Protein AF-A0AA51HI70-F1 (afdb_monomer)

Solvent-accessible surface area (backbone atoms only — not comparable to full-atom values): 6832 Å² total; per-residue (Å²): 72,28,24,61,35,78,44,77,53,100,87,50,75,41,47,55,74,33,71,62,68,91,83,59,51,72,68,54,49,51,52,32,46,75,66,62,31,42,47,61,71,81,83,72,75,81,78,63,79,75,84,75,76,76,101,61,78,82,76,66,76,48,72,72,54,45,69,72,46,51,50,65,55,48,30,52,50,26,39,74,76,71,40,68,86,56,55,66,87,55,54,61,66,58,56,44,50,55,45,44,52,52,48,53,51,54,57,59,71,74,109

Foldseek 3Di:
DFFQDFDDDPVDTHHGRGDDDPSDDPVNVVVCVVVVGDDDPPDPDPVPPVPDDDDDDPDQDALVRLVVDQLVVLCVSCVVLPNVVRDSPDDSVVSSVVSVVVVVVVVVVVD

Mean predicted aligned error: 16.88 Å

Sequence (111 aa):
MIALVIITSQVKTYKPGEKLGSEFNEEDIKRLKRLKAIEGAEDFDDSEDTFFGDGEPAEFLTEKELNKLNKAKIVEYAGSIGLDELKAEMSKEELVDAVLNYTEEMENAAE

pLDDT: mean 71.55, std 14.39, range [36.88, 88.0]

Secondary structure (DSSP, 8-state):
-EESS-EE-SS-EEPTTPBPPTTS-HHHHHHHHHTT-EE-S---------S--SSS---PPPHHHHHHS-HHHHHHHHHHTT-TT--TTS-HHHHHHHHHHHHHHHHHHT-

Radius of gyration: 22.57 Å; Cα contacts (8 Å, |Δi|>4): 96; chains: 1; bounding box: 34×21×60 Å

Structure (mmCIF, N/CA/C/O backbone):
data_AF-A0AA51HI70-F1
#
_entry.id   AF-A0AA51HI70-F1
#
loop_
_atom_site.group_PDB
_atom_site.id
_atom_site.type_symbol
_atom_site.label_atom_id
_atom_site.label_alt_id
_atom_site.label_comp_id
_atom_site.label_asym_id
_atom_site.label_entity_id
_atom_site.label_seq_id
_atom_site.pdbx_PDB_ins_code
_atom_site.Cartn_x
_atom_site.Cartn_y
_atom_site.Cartn_z
_atom_site.occupancy
_atom_site.B_iso_or_equiv
_atom_site.auth_seq_id
_atom_site.auth_comp_id
_atom_site.auth_asym_id
_atom_site.auth_atom_id
_atom_site.pdbx_PDB_model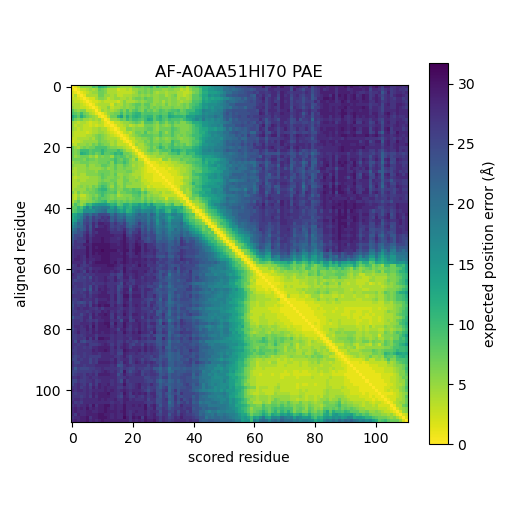_num
ATOM 1 N N . MET A 1 1 ? 6.621 -6.105 -29.165 1.00 72.25 1 MET A N 1
ATOM 2 C CA . MET A 1 1 ? 6.319 -4.679 -28.950 1.00 72.25 1 MET A CA 1
ATOM 3 C C . MET A 1 1 ? 5.569 -4.109 -30.142 1.00 72.25 1 MET A C 1
ATOM 5 O O . MET A 1 1 ? 6.085 -4.101 -31.256 1.00 72.25 1 MET A O 1
ATOM 9 N N . ILE A 1 2 ? 4.340 -3.670 -29.918 1.00 76.06 2 ILE A N 1
ATOM 10 C CA . ILE A 1 2 ? 3.471 -2.997 -30.883 1.00 76.06 2 ILE A CA 1
ATOM 11 C C . ILE A 1 2 ? 3.126 -1.603 -30.360 1.00 76.06 2 ILE A C 1
ATOM 13 O O . ILE A 1 2 ? 3.073 -1.391 -29.153 1.00 76.06 2 ILE A O 1
ATOM 17 N N . ALA A 1 3 ? 2.921 -0.642 -31.252 1.00 78.81 3 ALA A N 1
ATOM 18 C CA . ALA A 1 3 ? 2.487 0.698 -30.885 1.00 78.81 3 ALA A CA 1
ATOM 19 C C . ALA A 1 3 ? 0.995 0.658 -30.552 1.00 78.81 3 ALA A C 1
ATOM 21 O O . ALA A 1 3 ? 0.232 0.036 -31.275 1.00 78.81 3 ALA A O 1
ATOM 22 N N . LEU A 1 4 ? 0.548 1.345 -29.510 1.00 74.50 4 LEU A N 1
ATOM 23 C CA . LEU A 1 4 ? -0.875 1.576 -29.224 1.00 74.50 4 LEU A CA 1
ATOM 24 C C . LEU A 1 4 ? -1.324 2.985 -29.612 1.00 74.50 4 LEU A C 1
ATOM 26 O O . LEU A 1 4 ? -2.515 3.252 -29.750 1.00 74.50 4 LEU A O 1
ATOM 30 N N . VAL A 1 5 ? -0.368 3.886 -29.819 1.00 79.31 5 VAL A N 1
ATOM 31 C CA . VAL A 1 5 ? -0.588 5.266 -30.257 1.00 79.31 5 VAL A CA 1
ATOM 32 C C . VAL A 1 5 ? 0.347 5.594 -31.416 1.00 79.31 5 VAL A C 1
ATOM 34 O O . VAL A 1 5 ? 1.189 4.786 -31.801 1.00 79.31 5 VAL A O 1
ATOM 37 N N . ILE A 1 6 ? 0.200 6.778 -32.006 1.00 80.38 6 ILE A N 1
ATOM 38 C CA . ILE A 1 6 ? 1.137 7.240 -33.032 1.00 80.38 6 ILE A CA 1
ATOM 39 C C . ILE A 1 6 ? 2.462 7.576 -32.345 1.00 80.38 6 ILE A C 1
ATOM 41 O O . ILE A 1 6 ? 2.516 8.488 -31.521 1.00 80.38 6 ILE A O 1
ATOM 45 N N . ILE A 1 7 ? 3.521 6.847 -32.688 1.00 76.25 7 ILE A N 1
ATOM 46 C CA . ILE A 1 7 ? 4.859 7.043 -32.127 1.00 76.25 7 ILE A CA 1
ATOM 47 C C . ILE A 1 7 ? 5.771 7.533 -33.236 1.00 76.25 7 ILE A C 1
ATOM 49 O O . ILE A 1 7 ? 6.010 6.841 -34.224 1.00 76.25 7 ILE A O 1
ATOM 53 N N . THR A 1 8 ? 6.301 8.735 -33.069 1.00 73.50 8 THR A N 1
ATOM 54 C CA . THR A 1 8 ? 7.277 9.297 -33.999 1.00 73.50 8 THR A CA 1
ATOM 55 C C . THR A 1 8 ? 8.669 8.978 -33.479 1.00 73.50 8 THR A C 1
ATOM 57 O O . THR A 1 8 ? 9.088 9.535 -32.469 1.00 73.50 8 THR A O 1
ATOM 60 N N . SER A 1 9 ? 9.369 8.068 -34.154 1.00 69.12 9 SER A N 1
ATOM 61 C CA . SER A 1 9 ? 10.797 7.846 -33.927 1.00 69.12 9 SER A CA 1
ATOM 62 C C . SER A 1 9 ? 11.626 8.781 -34.812 1.00 69.12 9 SER A C 1
ATOM 64 O O . SER A 1 9 ? 11.098 9.441 -35.708 1.00 69.12 9 SER A O 1
ATOM 66 N N . GLN A 1 10 ? 12.940 8.804 -34.594 1.00 68.44 10 GLN A N 1
ATOM 67 C CA . GLN A 1 10 ? 13.889 9.566 -35.413 1.00 68.44 10 GLN A CA 1
ATOM 68 C C . GLN A 1 10 ? 13.923 9.091 -36.877 1.00 68.44 10 GLN A C 1
ATOM 70 O O . GLN A 1 10 ? 14.333 9.843 -37.757 1.00 68.44 10 GLN A O 1
ATOM 75 N N . VAL A 1 11 ? 13.479 7.857 -37.139 1.00 65.50 11 VAL A N 1
ATOM 76 C CA . VAL A 1 11 ? 13.624 7.194 -38.445 1.00 65.50 11 VAL A CA 1
ATOM 77 C C . VAL A 1 11 ? 12.281 6.973 -39.143 1.00 65.50 11 VAL A C 1
ATOM 79 O O . VAL A 1 11 ? 12.199 7.009 -40.371 1.00 65.50 11 VAL A O 1
ATOM 82 N N . LYS A 1 12 ? 11.197 6.783 -38.382 1.00 73.44 12 LYS A N 1
ATOM 83 C CA . LYS A 1 12 ? 9.863 6.536 -38.937 1.00 73.44 12 LYS A CA 1
ATOM 84 C C . LYS A 1 12 ? 8.757 6.846 -37.928 1.00 73.44 12 LYS A C 1
ATOM 86 O O . LYS A 1 12 ? 8.941 6.732 -36.717 1.00 73.44 12 LYS A O 1
ATOM 91 N N . THR A 1 13 ? 7.580 7.191 -38.443 1.00 79.50 13 THR A N 1
ATOM 92 C CA . THR A 1 13 ? 6.337 7.246 -37.668 1.00 79.50 13 THR A CA 1
ATOM 93 C C . THR A 1 13 ? 5.648 5.883 -37.673 1.00 79.50 13 THR A C 1
ATOM 95 O O . THR A 1 13 ? 5.279 5.374 -38.732 1.00 79.50 13 THR A O 1
ATOM 98 N N . TYR A 1 14 ? 5.449 5.323 -36.485 1.00 79.75 14 TYR A N 1
ATOM 99 C CA . TYR A 1 14 ? 4.729 4.082 -36.229 1.00 79.75 14 TYR A CA 1
ATOM 100 C C . TYR A 1 14 ? 3.268 4.402 -35.898 1.00 79.75 14 TYR A C 1
ATOM 102 O O . TYR A 1 14 ? 2.983 5.270 -35.070 1.00 79.75 14 TYR A O 1
ATOM 110 N N . LYS A 1 15 ? 2.331 3.722 -36.562 1.00 79.62 15 LYS A N 1
ATOM 111 C CA . LYS A 1 15 ? 0.892 3.834 -36.281 1.00 79.62 15 LYS A CA 1
ATOM 112 C C . LYS A 1 15 ? 0.475 2.878 -35.160 1.00 79.62 15 LYS A C 1
ATOM 114 O O . LYS A 1 15 ? 1.136 1.858 -34.984 1.00 79.62 15 LYS A O 1
ATOM 119 N N . PRO A 1 16 ? -0.641 3.144 -34.457 1.00 78.25 16 PRO A N 1
ATOM 120 C CA . PRO A 1 16 ? -1.212 2.172 -33.529 1.00 78.25 16 PRO A CA 1
ATOM 121 C C . PRO A 1 16 ? -1.466 0.827 -34.238 1.00 78.25 16 PRO A C 1
ATOM 123 O O . PRO A 1 16 ? -2.012 0.793 -35.339 1.00 78.25 16 PRO A O 1
ATOM 126 N N . GLY A 1 17 ? -1.032 -0.267 -33.620 1.00 73.56 17 GLY A N 1
ATOM 127 C CA . GLY A 1 17 ? -0.993 -1.631 -34.143 1.00 73.56 17 GLY A CA 1
ATOM 128 C C . GLY A 1 17 ? 0.287 -2.002 -34.905 1.00 73.56 17 GLY A C 1
ATOM 129 O O . GLY A 1 17 ? 0.471 -3.172 -35.238 1.00 73.56 17 GLY A O 1
ATOM 130 N N . GLU A 1 18 ? 1.184 -1.054 -35.196 1.00 75.19 18 GLU A N 1
ATOM 131 C CA . GLU A 1 18 ? 2.425 -1.324 -35.933 1.00 75.19 18 GLU A CA 1
ATOM 132 C C . GLU A 1 18 ? 3.516 -1.857 -34.989 1.00 75.19 18 GLU A C 1
ATOM 134 O O . GLU A 1 18 ? 3.661 -1.393 -33.859 1.00 75.19 18 GLU A O 1
ATOM 139 N N . LYS A 1 19 ? 4.290 -2.855 -35.432 1.00 77.88 19 LYS A N 1
ATOM 140 C CA . LYS A 1 19 ? 5.398 -3.409 -34.636 1.00 77.88 19 LYS A CA 1
ATOM 141 C C . LYS A 1 19 ? 6.525 -2.380 -34.547 1.00 77.88 19 LYS A C 1
ATOM 143 O O . LYS A 1 19 ? 7.026 -1.950 -35.586 1.00 77.88 19 LYS A O 1
ATOM 148 N N . LEU A 1 20 ? 6.926 -2.008 -33.329 1.00 73.31 20 LEU A N 1
ATOM 149 C CA . LEU A 1 20 ? 8.104 -1.160 -33.131 1.00 73.31 20 LEU A CA 1
ATOM 150 C C . LEU A 1 20 ? 9.361 -1.984 -33.404 1.00 73.31 20 LEU A C 1
ATOM 152 O O . LEU A 1 20 ? 9.471 -3.125 -32.949 1.00 73.31 20 LEU A O 1
ATOM 156 N N . GLY A 1 21 ? 10.302 -1.397 -34.144 1.00 67.44 21 GLY A N 1
ATOM 157 C CA . GLY A 1 21 ? 11.646 -1.947 -34.303 1.00 67.44 21 GLY A CA 1
ATOM 158 C C . GLY A 1 21 ? 12.525 -1.692 -33.074 1.00 67.44 21 GLY A C 1
ATOM 159 O O . GLY A 1 21 ? 12.181 -0.892 -32.207 1.00 67.44 21 GLY A O 1
ATOM 160 N N . SER A 1 22 ? 13.701 -2.321 -33.028 1.00 65.25 22 SER A N 1
ATOM 161 C CA . SER A 1 22 ? 14.722 -2.158 -31.971 1.00 65.25 22 SER A CA 1
ATOM 162 C C . SER A 1 22 ? 15.428 -0.790 -31.971 1.00 65.25 22 SER A C 1
ATOM 164 O O . SER A 1 22 ? 16.533 -0.661 -31.459 1.00 65.25 22 SER A O 1
ATOM 166 N N . GLU A 1 23 ? 14.823 0.229 -32.579 1.00 69.06 23 GLU A N 1
ATOM 167 C CA . GLU A 1 23 ? 15.352 1.598 -32.639 1.00 69.06 23 GLU A CA 1
ATOM 168 C C . GLU A 1 23 ? 15.051 2.403 -31.368 1.00 69.06 23 GLU A C 1
ATOM 170 O O . GLU A 1 23 ? 15.587 3.493 -31.186 1.00 69.06 23 GLU A O 1
ATOM 175 N N . PHE A 1 24 ? 14.175 1.887 -30.505 1.00 72.62 24 PHE A N 1
ATOM 176 C CA . PHE A 1 24 ? 13.842 2.502 -29.228 1.00 72.62 24 PHE A CA 1
ATOM 177 C C . PHE A 1 24 ? 14.787 1.981 -28.154 1.00 72.62 24 PHE A C 1
ATOM 179 O O . PHE A 1 24 ? 14.930 0.770 -27.985 1.00 72.62 24 PHE A O 1
ATOM 186 N N . ASN A 1 25 ? 15.417 2.902 -27.428 1.00 73.31 25 ASN A N 1
ATOM 187 C CA . ASN A 1 25 ? 16.248 2.544 -26.292 1.00 73.31 25 ASN A CA 1
ATOM 188 C C . ASN A 1 25 ? 15.367 2.147 -25.094 1.00 73.31 25 ASN A C 1
ATOM 190 O O . ASN A 1 25 ? 14.187 2.499 -25.044 1.00 73.31 25 ASN A O 1
ATOM 194 N N . GLU A 1 26 ? 15.922 1.450 -24.103 1.00 72.81 26 GLU A N 1
ATOM 195 C CA . GLU A 1 26 ? 15.159 0.988 -22.928 1.00 72.81 26 GLU A CA 1
ATOM 196 C C . GLU A 1 26 ? 14.447 2.130 -22.186 1.00 72.81 26 GLU A C 1
ATOM 198 O O . GLU A 1 26 ? 13.334 1.958 -21.692 1.00 72.81 26 GLU A O 1
ATOM 203 N N . GLU A 1 27 ? 15.039 3.325 -22.164 1.00 76.00 27 GLU A N 1
ATOM 204 C CA . GLU A 1 27 ? 14.436 4.509 -21.547 1.00 76.00 27 GLU A CA 1
ATOM 205 C C . GLU A 1 27 ? 13.196 5.001 -22.315 1.00 76.00 27 GLU A C 1
ATOM 207 O O . GLU A 1 27 ? 12.162 5.302 -21.709 1.00 76.00 27 GLU A O 1
ATOM 212 N N . ASP A 1 28 ? 13.254 5.001 -23.651 1.00 74.00 28 ASP A N 1
ATOM 213 C CA . ASP A 1 28 ? 12.109 5.310 -24.507 1.00 74.00 28 ASP A CA 1
ATOM 214 C C . ASP A 1 28 ? 11.017 4.254 -24.348 1.00 74.00 28 ASP A C 1
ATOM 216 O O . ASP A 1 28 ? 9.847 4.594 -24.180 1.00 74.00 28 ASP A O 1
ATOM 220 N N . ILE A 1 29 ? 11.393 2.973 -24.317 1.00 75.19 29 ILE A N 1
ATOM 221 C CA . ILE A 1 29 ? 10.474 1.852 -24.092 1.00 75.19 29 ILE A CA 1
ATOM 222 C C . ILE A 1 29 ? 9.783 2.002 -22.733 1.00 75.19 29 ILE A C 1
ATOM 224 O O . ILE A 1 29 ? 8.563 1.880 -22.649 1.00 75.19 29 ILE A O 1
ATOM 228 N N . LYS A 1 30 ? 10.525 2.340 -21.674 1.00 75.94 30 LYS A N 1
ATOM 229 C CA . LYS A 1 30 ? 9.988 2.539 -20.321 1.00 75.94 30 LYS A CA 1
ATOM 230 C C . LYS A 1 30 ? 9.048 3.740 -20.254 1.00 75.94 30 LYS A C 1
ATOM 232 O O . LYS A 1 30 ? 7.973 3.656 -19.657 1.00 75.94 30 LYS A O 1
ATOM 237 N N . ARG A 1 31 ? 9.401 4.849 -20.911 1.00 76.62 31 ARG A N 1
ATOM 238 C CA . ARG A 1 31 ? 8.546 6.041 -21.007 1.00 76.62 31 ARG A CA 1
ATOM 239 C C . ARG A 1 31 ? 7.268 5.756 -21.796 1.00 76.62 31 ARG A C 1
ATOM 241 O O . ARG A 1 31 ? 6.191 6.175 -21.375 1.00 76.62 31 ARG A O 1
ATOM 248 N N . LEU A 1 32 ? 7.372 5.025 -22.903 1.00 77.56 32 LEU A N 1
ATOM 249 C CA . LEU A 1 32 ? 6.239 4.610 -23.725 1.00 77.56 32 LEU A CA 1
ATOM 250 C C . LEU A 1 32 ? 5.350 3.598 -22.982 1.00 77.56 32 LEU A C 1
ATOM 252 O O . LEU A 1 32 ? 4.132 3.740 -23.035 1.00 77.56 32 LEU A O 1
ATOM 256 N N . LYS A 1 33 ? 5.918 2.651 -22.220 1.00 74.25 33 LYS A N 1
ATOM 257 C CA . LYS A 1 33 ? 5.171 1.728 -21.341 1.00 74.25 33 LYS A CA 1
A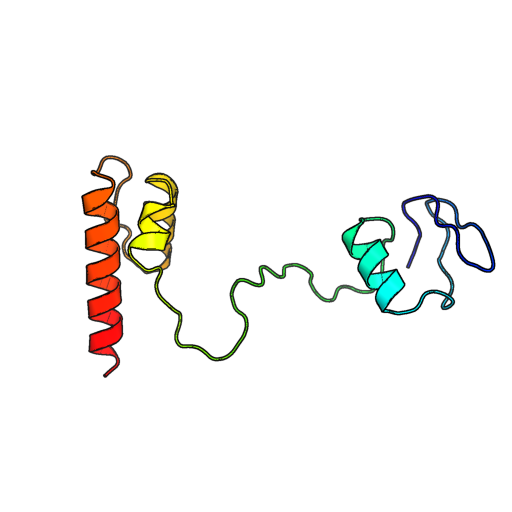TOM 258 C C . LYS A 1 33 ? 4.406 2.508 -20.266 1.00 74.25 33 LYS A C 1
ATOM 260 O O . LYS A 1 33 ? 3.198 2.335 -20.135 1.00 74.25 33 LYS A O 1
ATOM 265 N N . ARG A 1 34 ? 5.064 3.457 -19.583 1.00 73.19 34 ARG A N 1
ATOM 266 C CA . ARG A 1 34 ? 4.428 4.338 -18.580 1.00 73.19 34 ARG A CA 1
ATOM 267 C C . ARG A 1 34 ? 3.287 5.172 -19.172 1.00 73.19 34 ARG A C 1
ATOM 269 O O . ARG A 1 34 ? 2.283 5.402 -18.507 1.00 73.19 34 ARG A O 1
ATOM 276 N N . LEU A 1 35 ? 3.425 5.614 -20.421 1.00 72.88 35 LEU A N 1
ATOM 277 C CA . LEU A 1 35 ? 2.393 6.367 -21.140 1.00 72.88 35 LEU A CA 1
ATOM 278 C C . LEU A 1 35 ? 1.338 5.471 -21.818 1.00 72.88 35 LEU A C 1
ATOM 280 O O . LEU A 1 35 ? 0.489 6.001 -22.533 1.00 72.88 35 LEU A O 1
ATOM 284 N N . LYS A 1 36 ? 1.377 4.141 -21.619 1.00 72.75 36 LYS A N 1
ATOM 285 C CA . LYS A 1 36 ? 0.527 3.149 -22.313 1.00 72.75 36 LYS A CA 1
ATOM 286 C C . LYS A 1 36 ? 0.546 3.307 -23.840 1.00 72.75 36 LYS A C 1
ATOM 288 O O . LYS A 1 36 ? -0.446 3.088 -24.528 1.00 72.75 36 LYS A O 1
ATOM 293 N N . ALA A 1 37 ? 1.689 3.724 -24.371 1.00 74.62 37 ALA A N 1
ATOM 294 C CA . ALA A 1 37 ? 1.892 4.002 -25.782 1.00 74.62 37 ALA A CA 1
ATOM 295 C C . ALA A 1 37 ? 2.292 2.753 -26.583 1.00 74.62 37 ALA A C 1
ATOM 297 O O . ALA A 1 37 ? 2.187 2.779 -27.807 1.00 74.62 37 ALA A O 1
ATOM 298 N N . ILE A 1 38 ? 2.736 1.673 -25.929 1.00 75.38 38 ILE A N 1
ATOM 299 C CA . ILE A 1 38 ? 3.193 0.417 -26.551 1.00 75.38 38 ILE A CA 1
ATOM 300 C C . ILE A 1 38 ? 2.688 -0.806 -25.771 1.00 75.38 38 ILE A C 1
ATOM 302 O O . ILE A 1 38 ? 2.485 -0.719 -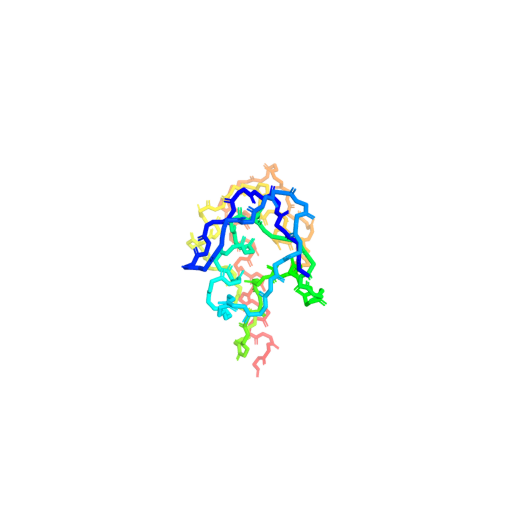24.563 1.00 75.38 38 ILE A O 1
ATOM 306 N N . GLU A 1 39 ? 2.534 -1.946 -26.445 1.00 66.19 39 GLU A N 1
ATOM 307 C CA . GLU A 1 39 ? 2.079 -3.226 -25.876 1.00 66.19 39 GLU A CA 1
ATOM 308 C C . GLU A 1 39 ? 3.035 -4.369 -26.277 1.00 66.19 39 GLU A C 1
ATOM 310 O O . GLU A 1 39 ? 3.595 -4.378 -27.377 1.00 66.19 39 GLU A O 1
ATOM 315 N N . GLY A 1 40 ? 3.282 -5.336 -25.391 1.00 52.38 40 GLY A N 1
ATOM 316 C CA . GLY A 1 40 ? 4.067 -6.539 -25.705 1.00 52.38 40 GLY A CA 1
ATOM 317 C C . GLY A 1 40 ? 5.593 -6.386 -25.653 1.00 52.38 40 GLY A C 1
ATOM 318 O O . 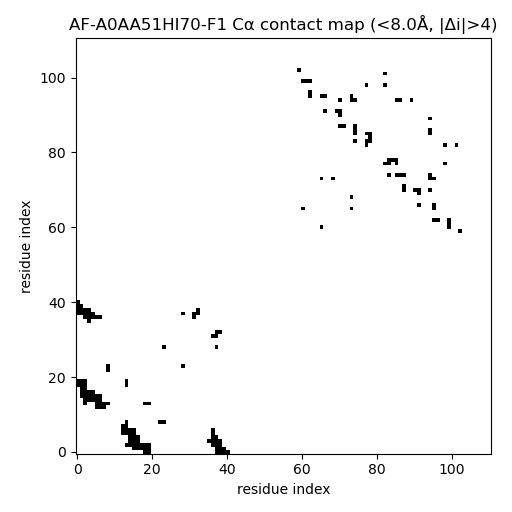GLY A 1 40 ? 6.286 -6.874 -26.551 1.00 52.38 40 GLY A O 1
ATOM 319 N N . ALA A 1 41 ? 6.132 -5.697 -24.648 1.00 53.16 41 ALA A N 1
ATOM 320 C CA . ALA A 1 41 ? 7.374 -6.177 -24.039 1.00 53.16 41 ALA A CA 1
ATOM 321 C C . ALA A 1 41 ? 6.942 -7.308 -23.098 1.00 53.16 41 ALA A C 1
ATOM 323 O O . ALA A 1 41 ? 6.018 -7.073 -22.324 1.00 53.16 41 ALA A O 1
ATOM 324 N N . GLU A 1 42 ? 7.493 -8.514 -23.262 1.00 45.84 42 GLU A N 1
ATOM 325 C CA . GLU A 1 42 ? 7.134 -9.683 -22.450 1.00 45.84 42 GLU A CA 1
ATOM 326 C C . GLU A 1 42 ? 7.026 -9.300 -20.972 1.00 45.84 42 GLU A C 1
ATOM 328 O O . GLU A 1 42 ? 7.905 -8.614 -20.446 1.00 45.84 42 GLU A O 1
ATOM 333 N N . ASP A 1 43 ? 5.904 -9.702 -20.372 1.00 43.78 43 ASP A N 1
ATOM 334 C CA . ASP A 1 43 ? 5.567 -9.652 -18.956 1.00 43.78 43 ASP A CA 1
ATOM 335 C C . ASP A 1 43 ? 6.767 -10.008 -18.063 1.00 43.78 43 ASP A C 1
ATOM 337 O O . ASP A 1 43 ? 6.936 -11.139 -17.616 1.00 43.78 43 ASP A O 1
ATOM 341 N N . PHE A 1 44 ? 7.577 -9.011 -17.727 1.00 41.88 44 PHE A N 1
ATOM 342 C CA . PHE A 1 44 ? 7.859 -8.812 -16.319 1.00 41.88 44 PHE A CA 1
ATOM 343 C C . PHE A 1 44 ? 6.662 -8.055 -15.774 1.00 41.88 44 PHE A C 1
ATOM 345 O O . PHE A 1 44 ? 6.507 -6.853 -16.021 1.00 41.88 44 PHE A O 1
ATOM 352 N N . ASP A 1 45 ? 5.761 -8.858 -15.212 1.00 44.59 45 ASP A N 1
ATOM 353 C CA . ASP A 1 45 ? 4.908 -8.553 -14.074 1.00 44.59 45 ASP A CA 1
ATOM 354 C C . ASP A 1 45 ? 5.086 -7.104 -13.594 1.00 44.59 45 ASP A C 1
ATOM 356 O O . ASP A 1 45 ? 5.981 -6.777 -12.826 1.00 44.59 45 ASP A O 1
ATOM 360 N N . ASP A 1 46 ? 4.259 -6.212 -14.136 1.00 44.41 46 ASP A N 1
ATOM 361 C CA . ASP A 1 46 ? 3.984 -4.907 -13.531 1.00 44.41 46 ASP A CA 1
ATOM 362 C C . ASP A 1 46 ? 2.652 -5.060 -12.784 1.00 44.41 46 ASP A C 1
ATOM 364 O O . ASP A 1 46 ? 1.711 -4.286 -12.940 1.00 44.41 46 ASP A O 1
ATOM 368 N N . SER A 1 47 ? 2.560 -6.150 -12.019 1.00 46.12 47 SER A N 1
ATOM 369 C CA . SER A 1 47 ? 1.863 -6.144 -10.748 1.00 46.12 47 SER A CA 1
ATOM 370 C C . SER A 1 47 ? 2.887 -5.828 -9.651 1.00 46.12 47 SER A C 1
ATOM 372 O O . SER A 1 47 ? 2.904 -6.444 -8.597 1.00 46.12 47 SER A O 1
ATOM 374 N N . GLU A 1 48 ? 3.740 -4.834 -9.905 1.00 44.06 48 GLU A N 1
ATOM 375 C CA . GLU A 1 48 ? 4.445 -4.089 -8.872 1.00 44.06 48 GLU A CA 1
ATOM 376 C C . GLU A 1 48 ? 3.523 -2.912 -8.492 1.00 44.06 48 GLU A C 1
ATOM 378 O O . GLU A 1 48 ? 3.648 -1.800 -8.996 1.00 44.06 48 GLU A O 1
ATOM 383 N N . ASP A 1 49 ? 2.495 -3.095 -7.662 1.00 41.34 49 ASP A N 1
ATOM 384 C CA . ASP A 1 49 ? 2.631 -3.178 -6.197 1.00 41.34 49 ASP A CA 1
ATOM 385 C C . ASP A 1 49 ? 4.080 -3.186 -5.673 1.00 41.34 49 ASP A C 1
ATOM 387 O O . ASP A 1 49 ? 4.529 -4.061 -4.945 1.00 41.34 49 ASP A O 1
ATOM 391 N N . THR A 1 50 ? 4.855 -2.170 -6.051 1.00 40.72 50 THR A N 1
ATOM 392 C CA . THR A 1 50 ? 6.108 -1.825 -5.374 1.00 40.72 50 THR A CA 1
ATOM 393 C C . THR A 1 50 ? 5.795 -1.009 -4.121 1.00 40.72 50 THR A C 1
ATOM 395 O O . THR A 1 50 ? 6.186 0.150 -4.004 1.00 40.72 50 THR A O 1
ATOM 398 N N . PHE A 1 51 ? 5.077 -1.617 -3.168 1.00 43.41 51 PHE A N 1
ATOM 399 C CA . PHE A 1 51 ? 5.114 -1.188 -1.764 1.00 43.41 51 PHE A CA 1
ATOM 400 C C . PHE A 1 51 ? 6.048 -2.054 -0.902 1.00 43.41 51 PHE A C 1
ATOM 402 O O . PHE A 1 51 ? 6.129 -1.855 0.301 1.00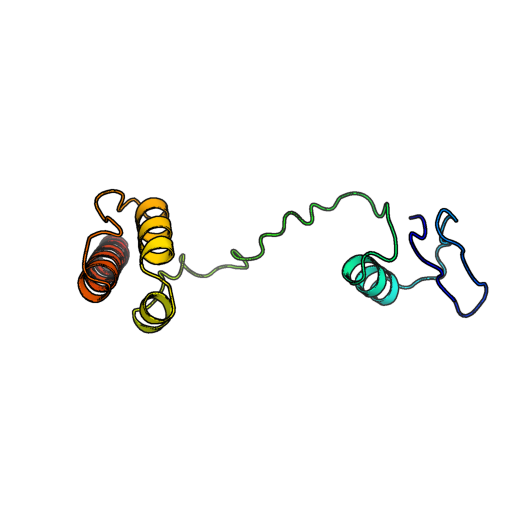 43.41 51 PHE A O 1
ATOM 409 N N . PHE A 1 52 ? 6.810 -2.981 -1.487 1.00 43.25 52 PHE A N 1
ATOM 410 C CA . PHE A 1 52 ? 7.779 -3.780 -0.730 1.00 43.25 52 PHE A CA 1
ATOM 411 C C . PHE A 1 52 ? 9.100 -3.885 -1.491 1.00 43.25 52 PHE A C 1
ATOM 413 O O . PHE A 1 52 ? 9.463 -4.926 -2.033 1.00 43.25 52 PHE A O 1
ATOM 420 N N . GLY A 1 53 ? 9.803 -2.756 -1.571 1.00 37.62 53 GLY A N 1
ATOM 421 C CA . GLY A 1 53 ? 11.214 -2.727 -1.924 1.00 37.62 53 GLY A CA 1
ATOM 422 C C . GLY A 1 53 ? 12.065 -2.869 -0.666 1.00 37.62 53 GLY A C 1
ATOM 423 O O . GLY A 1 53 ? 11.920 -2.073 0.248 1.00 37.62 53 GLY A O 1
ATOM 424 N N . ASP A 1 54 ? 12.961 -3.853 -0.695 1.00 36.88 54 ASP A N 1
ATOM 425 C CA . ASP A 1 54 ? 14.278 -3.828 -0.049 1.00 36.88 54 ASP A CA 1
ATOM 426 C C . ASP A 1 54 ? 14.333 -3.775 1.493 1.00 36.88 54 ASP A C 1
ATOM 428 O O . ASP A 1 54 ? 14.217 -2.731 2.114 1.00 36.88 54 ASP A O 1
ATOM 432 N N . GLY A 1 55 ? 14.636 -4.921 2.112 1.00 39.16 55 GLY A N 1
ATOM 433 C CA . GLY A 1 55 ? 15.655 -4.982 3.170 1.00 39.16 55 GLY A CA 1
ATOM 434 C C . GLY A 1 55 ? 15.445 -4.258 4.507 1.00 39.16 55 GLY A C 1
ATOM 435 O O . GLY A 1 55 ? 16.364 -4.312 5.321 1.00 39.16 55 GLY A O 1
ATOM 436 N N . GLU A 1 56 ? 14.296 -3.648 4.778 1.00 47.62 56 GLU A N 1
ATOM 437 C CA . GLU A 1 56 ? 13.981 -3.016 6.067 1.00 47.62 56 GLU A CA 1
ATOM 438 C C . GLU A 1 56 ? 12.858 -3.802 6.776 1.00 47.62 56 GLU A C 1
ATOM 440 O O . GLU A 1 56 ? 11.962 -4.330 6.105 1.00 47.62 56 GLU A O 1
ATOM 445 N N . PRO A 1 57 ? 12.928 -4.000 8.110 1.00 43.97 57 PRO A N 1
ATOM 446 C CA . PRO A 1 57 ? 11.896 -4.741 8.833 1.00 43.97 57 PRO A CA 1
ATOM 447 C C . PRO A 1 57 ? 10.574 -4.029 8.581 1.00 43.97 57 PRO A C 1
ATOM 449 O O . PRO A 1 57 ? 10.536 -2.823 8.775 1.00 43.97 57 PRO A O 1
ATOM 452 N N . ALA A 1 58 ? 9.559 -4.754 8.097 1.00 50.81 58 ALA A N 1
ATOM 453 C CA . ALA A 1 58 ? 8.246 -4.236 7.708 1.00 50.81 58 ALA A CA 1
ATOM 454 C C . ALA A 1 58 ? 7.841 -3.019 8.559 1.00 50.81 58 ALA A C 1
ATOM 456 O O . ALA A 1 58 ? 7.338 -3.188 9.668 1.00 50.81 58 ALA A O 1
ATOM 457 N N . GLU A 1 59 ? 8.141 -1.809 8.068 1.00 55.88 59 GLU A N 1
ATOM 458 C CA . GLU A 1 59 ? 7.999 -0.602 8.875 1.00 55.88 59 GLU A CA 1
ATOM 459 C C . GLU A 1 59 ? 6.510 -0.384 9.065 1.00 55.88 59 GLU A C 1
ATOM 461 O O . GLU A 1 59 ? 5.7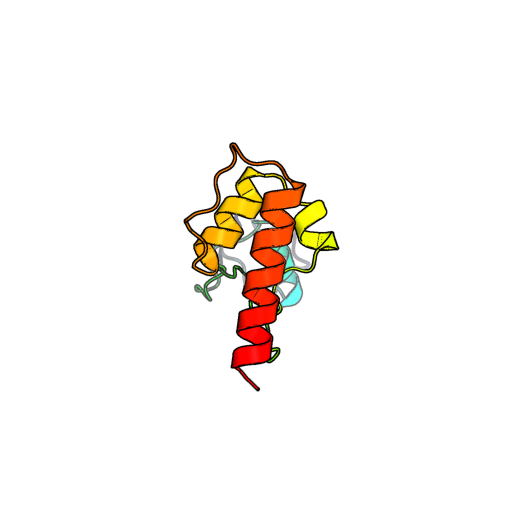67 -0.047 8.135 1.00 55.88 59 GLU A O 1
ATOM 466 N N . PHE A 1 60 ? 6.059 -0.641 10.283 1.00 69.12 60 PHE A N 1
ATOM 467 C CA . PHE A 1 60 ? 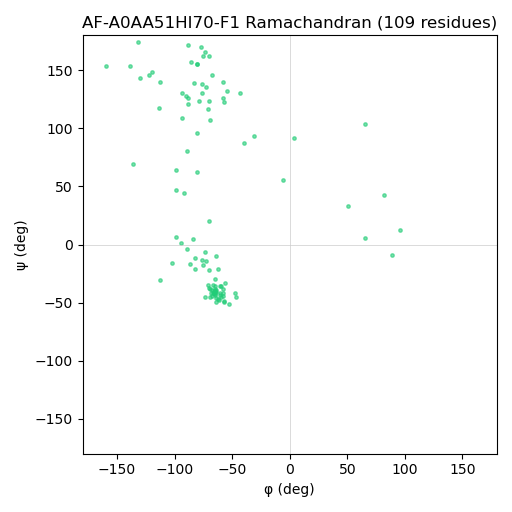4.694 -0.382 10.654 1.00 69.12 60 PHE A CA 1
ATOM 468 C C . PHE A 1 60 ? 4.379 1.103 10.430 1.00 69.12 60 PHE A C 1
ATOM 470 O O . PHE A 1 60 ? 5.191 1.991 10.700 1.00 69.12 60 PHE A O 1
ATOM 477 N N . LEU A 1 61 ? 3.181 1.396 9.916 1.00 75.38 61 LEU A N 1
ATOM 478 C CA . LEU A 1 61 ? 2.749 2.774 9.698 1.00 75.38 61 LEU A CA 1
ATOM 479 C C . LEU A 1 61 ? 2.799 3.560 11.015 1.00 75.38 61 LEU A C 1
ATOM 481 O O . LEU A 1 61 ? 2.112 3.230 11.977 1.00 75.38 61 LEU A O 1
ATOM 485 N N . THR A 1 62 ? 3.560 4.653 11.029 1.00 75.00 62 THR A N 1
ATOM 486 C CA . THR A 1 62 ? 3.637 5.556 12.186 1.00 75.00 62 THR A CA 1
ATOM 487 C C . THR A 1 62 ? 2.338 6.344 12.398 1.00 75.00 62 THR A C 1
ATOM 489 O O . THR A 1 62 ? 1.539 6.528 11.474 1.00 75.00 62 THR A O 1
ATOM 492 N N . GLU A 1 63 ? 2.153 6.911 13.599 1.00 76.56 63 GLU A N 1
ATOM 493 C CA . GLU A 1 63 ? 0.976 7.718 13.976 1.00 76.56 63 GLU A CA 1
ATOM 494 C C . GLU A 1 63 ? 0.631 8.780 12.924 1.00 76.56 63 GLU A C 1
ATOM 496 O O . GLU A 1 63 ? -0.530 8.979 12.571 1.00 76.56 63 GLU A O 1
ATOM 501 N N . LYS A 1 64 ? 1.649 9.446 12.366 1.00 76.50 64 LYS A N 1
ATOM 502 C CA . LYS A 1 64 ? 1.469 10.491 11.350 1.00 76.50 64 LYS A CA 1
ATOM 503 C C . LYS A 1 64 ? 0.881 9.953 10.052 1.00 76.50 64 LYS A C 1
ATOM 505 O O . LYS A 1 64 ? 0.087 10.651 9.423 1.00 76.50 64 LYS A O 1
ATOM 510 N N . GLU A 1 65 ? 1.281 8.758 9.637 1.00 79.62 65 GLU A N 1
ATOM 511 C CA . GLU A 1 65 ? 0.776 8.112 8.427 1.00 79.62 65 GLU A CA 1
ATOM 512 C C . GLU A 1 65 ? -0.648 7.600 8.662 1.00 79.62 65 GLU A C 1
ATOM 514 O O . GLU A 1 65 ? -1.552 7.924 7.891 1.00 79.62 65 GLU A O 1
ATOM 519 N N . LEU A 1 66 ? -0.894 6.944 9.798 1.00 81.88 66 LEU A N 1
ATOM 520 C CA . LEU A 1 66 ? -2.231 6.524 10.226 1.00 81.88 66 LEU A CA 1
ATOM 521 C C . LEU A 1 66 ? -3.198 7.713 10.348 1.00 81.88 66 LEU A C 1
ATOM 523 O O . LEU A 1 66 ? -4.350 7.643 9.920 1.00 81.88 66 LEU A O 1
ATOM 527 N N . ASN A 1 67 ? -2.723 8.865 10.825 1.00 80.25 67 ASN A N 1
ATOM 528 C CA . ASN A 1 67 ? -3.526 10.081 10.919 1.00 80.25 67 ASN A CA 1
ATOM 529 C C . ASN A 1 67 ? -3.727 10.786 9.560 1.00 80.25 67 ASN A C 1
ATOM 531 O O . ASN A 1 67 ? -4.629 11.609 9.415 1.00 80.25 67 ASN A O 1
ATOM 535 N N . LYS A 1 68 ? -2.985 10.445 8.505 1.00 85.06 68 LYS A N 1
ATOM 536 C CA . LYS A 1 68 ? -3.337 10.875 7.137 1.00 85.06 68 LYS A CA 1
ATOM 537 C C . LYS A 1 68 ? -4.400 9.981 6.502 1.00 85.06 68 LYS A C 1
ATOM 539 O O . LYS A 1 68 ? -5.079 10.411 5.569 1.00 85.06 68 LYS A O 1
ATOM 544 N N . LEU A 1 69 ? -4.560 8.755 6.997 1.00 79.06 69 LEU A N 1
ATOM 545 C CA . LEU A 1 69 ? -5.518 7.789 6.479 1.00 79.06 69 LEU A CA 1
ATOM 546 C C . LEU A 1 69 ? -6.940 8.053 6.996 1.00 79.06 69 LEU A C 1
ATOM 548 O O . LEU A 1 69 ? -7.175 8.663 8.042 1.00 79.06 69 LEU A O 1
ATOM 552 N N . ASN A 1 70 ? -7.921 7.581 6.226 1.00 85.56 70 ASN A N 1
ATOM 553 C CA . ASN A 1 70 ? -9.316 7.542 6.658 1.00 85.56 70 ASN A CA 1
ATOM 554 C C . ASN A 1 70 ? -9.553 6.332 7.561 1.00 85.56 70 ASN A C 1
ATOM 556 O O . ASN A 1 70 ? -8.897 5.309 7.399 1.00 85.56 70 ASN A O 1
ATOM 560 N N . LYS A 1 71 ? -10.574 6.409 8.424 1.00 85.25 71 LYS A N 1
ATOM 561 C CA . LYS A 1 71 ? -10.977 5.309 9.319 1.00 85.25 71 LYS A CA 1
ATOM 562 C C . LYS A 1 71 ? -11.062 3.953 8.610 1.00 85.25 71 LYS A C 1
ATOM 564 O O . LYS A 1 71 ? -10.530 2.977 9.111 1.00 85.25 71 LYS A O 1
ATOM 569 N N . ALA A 1 72 ? -11.666 3.913 7.419 1.00 84.81 72 ALA A N 1
ATOM 570 C CA . ALA A 1 72 ? -11.770 2.692 6.617 1.00 84.81 72 ALA A CA 1
ATOM 571 C C . ALA A 1 72 ? -10.399 2.106 6.233 1.00 84.81 72 ALA A C 1
ATOM 573 O O . ALA A 1 72 ? -10.203 0.904 6.340 1.00 84.81 72 ALA A O 1
ATOM 574 N N . LYS A 1 73 ? -9.438 2.959 5.858 1.00 84.38 73 LYS A N 1
ATOM 575 C CA . LYS A 1 73 ? -8.077 2.525 5.518 1.00 84.38 73 LYS A CA 1
ATOM 576 C C . LYS A 1 73 ? -7.284 2.067 6.739 1.00 84.38 73 LYS A C 1
ATOM 578 O O . LYS A 1 73 ? -6.492 1.146 6.621 1.00 84.38 73 LYS A O 1
ATOM 583 N N . ILE A 1 74 ? -7.493 2.702 7.894 1.00 85.69 74 ILE A N 1
ATOM 584 C CA . ILE A 1 74 ? -6.859 2.280 9.151 1.00 85.69 74 ILE A CA 1
ATOM 585 C C . ILE A 1 74 ? -7.367 0.890 9.549 1.00 85.69 74 ILE A C 1
ATOM 587 O O . ILE A 1 74 ? -6.574 0.053 9.946 1.00 85.69 74 ILE A O 1
ATOM 591 N N . VAL A 1 75 ? -8.665 0.624 9.376 1.00 86.94 75 VAL A N 1
ATOM 592 C CA . VAL A 1 75 ? -9.264 -0.699 9.622 1.00 86.94 75 VAL A CA 1
ATOM 593 C C . VAL A 1 75 ? -8.755 -1.756 8.637 1.00 86.94 75 VAL A C 1
ATOM 595 O O . VAL A 1 75 ? -8.451 -2.867 9.050 1.00 86.94 75 VAL A O 1
ATOM 598 N N . GLU A 1 76 ? -8.615 -1.428 7.350 1.00 85.94 76 GLU A N 1
ATOM 599 C CA . GLU A 1 76 ? -7.984 -2.339 6.378 1.00 85.94 76 GLU A CA 1
ATOM 600 C C . GLU A 1 76 ? -6.532 -2.660 6.747 1.00 85.94 76 GLU A C 1
ATOM 602 O O . GLU A 1 76 ? -6.111 -3.815 6.683 1.00 85.94 76 GLU A O 1
ATOM 607 N N . TYR A 1 77 ? -5.770 -1.642 7.149 1.00 84.06 77 TYR A N 1
ATOM 608 C CA . TYR A 1 77 ? -4.392 -1.829 7.584 1.00 84.06 77 TYR A CA 1
ATOM 609 C C . TYR A 1 77 ? -4.319 -2.685 8.849 1.00 84.06 77 TYR A C 1
ATOM 611 O O . TYR A 1 77 ? -3.551 -3.639 8.893 1.00 84.06 77 TYR A O 1
ATOM 619 N N . ALA A 1 78 ? -5.170 -2.394 9.832 1.00 84.62 78 ALA A N 1
ATOM 620 C CA . ALA A 1 78 ? -5.325 -3.183 11.041 1.00 84.62 78 ALA A CA 1
ATOM 621 C C . ALA A 1 78 ? -5.593 -4.663 10.724 1.00 84.62 78 ALA A C 1
ATOM 623 O O . ALA A 1 78 ? -4.846 -5.522 11.176 1.00 84.62 78 ALA A O 1
ATOM 624 N N . GLY A 1 79 ? -6.568 -4.977 9.868 1.00 83.69 79 GLY A N 1
ATOM 625 C CA . GLY A 1 79 ? -6.811 -6.361 9.440 1.00 83.69 79 GLY A CA 1
ATOM 626 C C . GLY A 1 79 ? -5.604 -6.988 8.730 1.00 83.69 79 GLY A C 1
ATOM 627 O O . GLY A 1 79 ? -5.281 -8.151 8.952 1.00 83.69 79 GLY A O 1
ATOM 628 N N . SER A 1 80 ? -4.861 -6.203 7.944 1.00 80.31 80 SER A N 1
ATOM 629 C CA . SER A 1 80 ? -3.652 -6.676 7.247 1.00 80.31 80 SER A CA 1
ATOM 630 C C . SER A 1 80 ? -2.522 -7.077 8.201 1.00 80.31 80 SER A C 1
ATOM 632 O O . SER A 1 80 ? -1.740 -7.966 7.872 1.00 80.31 80 SER A O 1
ATOM 634 N N . ILE A 1 81 ? -2.447 -6.451 9.380 1.00 78.94 81 ILE A N 1
ATOM 635 C CA . ILE A 1 81 ? -1.479 -6.788 10.434 1.00 78.94 81 ILE A CA 1
ATOM 636 C C . ILE A 1 81 ? -2.039 -7.769 11.481 1.00 78.94 81 ILE A C 1
ATOM 638 O O . ILE A 1 81 ? -1.320 -8.118 12.407 1.00 78.94 81 ILE A O 1
ATOM 642 N N . GLY A 1 82 ? -3.285 -8.244 11.341 1.00 81.44 82 GLY A N 1
ATOM 643 C CA . GLY A 1 82 ? -3.918 -9.207 12.260 1.00 81.44 82 GLY A CA 1
ATOM 644 C C . GLY A 1 82 ? -4.802 -8.598 13.360 1.00 81.44 82 GLY A C 1
ATOM 645 O O . GLY A 1 82 ? -5.201 -9.295 14.290 1.00 81.44 82 GLY A O 1
ATOM 646 N N . LEU A 1 83 ? -5.125 -7.310 13.254 1.00 82.00 83 LEU A N 1
ATOM 647 C CA . LEU A 1 83 ? -6.043 -6.549 14.107 1.00 82.00 83 LEU A CA 1
ATOM 648 C C . LEU A 1 83 ? -7.435 -6.415 13.449 1.00 82.00 83 LEU A C 1
ATOM 650 O O . LEU A 1 83 ? -7.917 -5.323 13.147 1.00 82.00 83 LEU A O 1
ATOM 654 N N . ASP A 1 84 ? -8.128 -7.533 13.244 1.00 81.69 84 ASP A N 1
ATOM 655 C CA . ASP A 1 84 ? -9.482 -7.547 12.659 1.00 81.69 84 ASP A CA 1
ATOM 656 C C . ASP A 1 84 ? -10.590 -7.061 13.618 1.00 81.69 84 ASP A C 1
ATOM 658 O O . ASP A 1 84 ? -11.753 -6.913 13.234 1.00 81.69 84 ASP A O 1
ATOM 662 N N . GLU A 1 85 ? -10.257 -6.817 14.888 1.00 78.94 85 GLU A N 1
ATOM 663 C CA . GLU A 1 85 ? -11.213 -6.360 15.906 1.00 78.94 85 GLU A CA 1
ATOM 664 C C . GLU A 1 85 ? -11.582 -4.876 15.752 1.00 78.94 85 GLU A C 1
ATOM 666 O O . GLU A 1 85 ? -12.614 -4.424 16.264 1.00 78.94 85 GLU A O 1
ATOM 671 N N . LEU A 1 86 ? -10.772 -4.118 15.009 1.00 83.75 86 LEU A N 1
ATOM 672 C CA . LEU A 1 86 ? -10.973 -2.696 14.781 1.00 83.75 86 LEU A CA 1
ATOM 673 C C . LEU A 1 86 ? -12.090 -2.455 13.760 1.00 83.75 86 LEU A C 1
ATOM 675 O O . LEU A 1 86 ? -12.115 -3.015 12.667 1.00 83.75 86 LEU A O 1
ATOM 679 N N . LYS A 1 87 ? -13.035 -1.573 14.103 1.00 82.44 87 LYS A N 1
ATOM 680 C CA . LYS A 1 87 ? -14.183 -1.234 13.246 1.00 82.44 87 LYS A CA 1
ATOM 681 C C . LYS A 1 87 ? -14.224 0.249 12.939 1.00 82.44 87 LYS A C 1
ATOM 683 O O . LYS A 1 87 ? -13.974 1.083 13.801 1.00 82.44 87 LYS A O 1
ATOM 688 N N . ALA A 1 88 ? -14.675 0.597 11.734 1.00 78.88 88 ALA A N 1
ATOM 689 C CA . ALA A 1 88 ? -14.792 1.994 11.296 1.00 78.88 88 ALA A CA 1
ATOM 690 C C . ALA A 1 88 ? -15.814 2.819 12.113 1.00 78.88 88 ALA A C 1
ATOM 692 O O . ALA A 1 88 ? -15.875 4.043 11.976 1.00 78.88 88 ALA A O 1
ATOM 693 N N . GLU A 1 89 ? -16.602 2.146 12.956 1.00 82.94 89 GLU A N 1
ATOM 694 C CA . GLU A 1 89 ? -17.509 2.727 13.948 1.00 82.94 89 GLU A CA 1
ATOM 695 C C . GLU A 1 89 ? -16.761 3.383 15.125 1.00 82.94 89 GLU A C 1
ATOM 697 O O . GLU A 1 89 ? -17.310 4.278 15.765 1.00 82.94 89 GLU A O 1
ATOM 702 N N . MET A 1 90 ? -15.504 2.999 15.378 1.00 82.69 90 MET A N 1
ATOM 703 C CA . MET A 1 90 ? -14.662 3.576 16.429 1.00 82.69 90 MET A CA 1
ATOM 704 C C . MET A 1 90 ? -14.156 4.983 16.062 1.00 82.69 90 MET A C 1
ATOM 706 O O . MET A 1 90 ? -14.246 5.471 14.918 1.00 82.69 90 MET A O 1
ATOM 710 N N . SER A 1 91 ? -13.633 5.690 17.062 1.00 85.56 91 SER A N 1
ATOM 711 C CA . SER A 1 91 ? -12.967 6.973 16.846 1.00 85.56 91 SER A CA 1
ATOM 712 C C . SER A 1 91 ? -11.671 6.770 16.072 1.00 85.56 91 SER A C 1
ATOM 714 O O . SER A 1 91 ? -10.995 5.759 16.217 1.00 85.56 91 SER A O 1
ATOM 716 N N . LYS A 1 92 ? -11.318 7.742 15.223 1.00 83.31 92 LYS A N 1
ATOM 717 C CA . LYS A 1 92 ? -10.071 7.667 14.450 1.00 83.31 92 LYS A CA 1
ATOM 718 C C . LYS A 1 92 ? -8.869 7.548 15.386 1.00 83.31 92 LYS A C 1
ATOM 720 O O . LYS A 1 92 ? -7.991 6.751 15.115 1.00 83.31 92 LYS A O 1
ATOM 725 N N . GLU A 1 93 ? -8.880 8.309 16.474 1.00 86.38 93 GLU A N 1
ATOM 726 C CA . GLU A 1 93 ? -7.851 8.272 17.516 1.00 86.38 93 GLU A CA 1
ATOM 727 C C . GLU A 1 93 ? -7.699 6.864 18.098 1.00 86.38 93 GL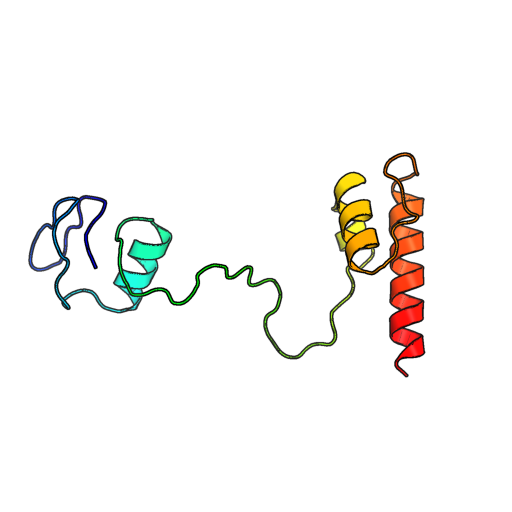U A C 1
ATOM 729 O O . GLU A 1 93 ? -6.597 6.342 18.088 1.00 86.38 93 GLU A O 1
ATOM 734 N N . GLU A 1 94 ? -8.800 6.200 18.468 1.00 86.12 94 GLU A N 1
ATOM 735 C CA . GLU A 1 94 ? -8.757 4.825 18.994 1.00 86.12 94 GLU A CA 1
ATOM 736 C C . GLU A 1 94 ? -8.272 3.796 17.967 1.00 86.12 94 GLU A C 1
ATOM 738 O O . GLU A 1 94 ? -7.562 2.862 18.319 1.00 86.12 94 GLU A O 1
ATOM 743 N N . LEU A 1 95 ? -8.618 3.973 16.687 1.00 85.94 95 LEU A N 1
ATOM 744 C CA . LEU A 1 95 ? -8.113 3.115 15.612 1.00 85.94 95 LEU A CA 1
ATOM 745 C C . LEU A 1 95 ? -6.599 3.266 15.424 1.00 85.94 95 LEU A C 1
ATOM 747 O O . LEU A 1 95 ? -5.911 2.280 15.197 1.00 85.94 95 LEU A O 1
ATOM 751 N N . VAL A 1 96 ? -6.092 4.499 15.483 1.00 88.00 96 VAL A N 1
ATOM 752 C CA . VAL A 1 96 ? -4.657 4.781 15.344 1.00 88.00 96 VAL A CA 1
ATOM 753 C C . VAL A 1 96 ? -3.881 4.268 16.556 1.00 88.00 96 VAL A C 1
ATOM 755 O O . VAL A 1 96 ? -2.860 3.616 16.370 1.00 88.00 96 VAL A O 1
ATOM 758 N N . ASP A 1 97 ? -4.385 4.519 17.763 1.00 87.94 97 ASP A N 1
ATOM 759 C CA . ASP A 1 97 ? -3.767 4.109 19.029 1.00 87.94 97 ASP A CA 1
ATOM 760 C C . ASP A 1 97 ? -3.661 2.580 19.143 1.00 87.94 97 ASP A C 1
ATOM 762 O O . ASP A 1 97 ? -2.587 2.048 19.400 1.00 87.94 97 ASP A O 1
ATOM 766 N N . ALA A 1 98 ? -4.740 1.855 18.829 1.00 86.12 98 ALA A N 1
ATOM 767 C CA . ALA A 1 98 ? -4.745 0.394 18.867 1.00 86.12 98 ALA A CA 1
ATOM 768 C C . ALA A 1 98 ? -3.781 -0.234 17.849 1.00 86.12 98 ALA A C 1
ATOM 770 O O . ALA A 1 98 ? -3.116 -1.225 18.154 1.00 86.12 98 ALA A O 1
ATOM 771 N N . VAL A 1 99 ? -3.697 0.345 16.646 1.00 85.69 99 VAL A N 1
ATOM 772 C CA . VAL A 1 99 ? -2.727 -0.082 15.635 1.00 85.69 99 VAL A CA 1
ATOM 773 C C . VAL A 1 99 ? -1.306 0.169 16.128 1.00 85.69 99 VAL A C 1
ATOM 775 O O . VAL A 1 99 ? -0.507 -0.757 16.099 1.00 85.69 99 VAL A O 1
ATOM 778 N N . LEU A 1 100 ? -1.001 1.373 16.621 1.00 85.31 100 LEU A N 1
ATOM 779 C CA . LEU A 1 100 ? 0.325 1.705 17.151 1.00 85.31 100 LEU A CA 1
ATOM 780 C C . LEU A 1 100 ? 0.743 0.762 18.272 1.00 85.31 100 LEU A C 1
ATOM 782 O O . LEU A 1 100 ? 1.805 0.157 18.176 1.00 85.31 100 LEU A O 1
ATOM 786 N N . ASN A 1 101 ? -0.129 0.556 19.258 1.00 86.81 101 ASN A N 1
ATOM 787 C CA . ASN A 1 101 ? 0.155 -0.315 20.388 1.00 86.81 101 ASN A CA 1
ATOM 788 C C . ASN A 1 101 ? 0.479 -1.747 19.933 1.00 86.81 101 ASN A C 1
ATOM 790 O O . ASN A 1 101 ? 1.467 -2.320 20.372 1.00 86.81 101 ASN A O 1
ATOM 794 N N . TYR A 1 102 ? -0.287 -2.308 18.994 1.00 85.25 102 TYR A N 1
ATOM 795 C CA . TYR A 1 102 ? 0.005 -3.638 18.447 1.00 85.25 102 TYR A CA 1
ATOM 796 C C . TYR A 1 102 ? 1.335 -3.689 17.697 1.00 85.25 102 TYR A C 1
ATOM 798 O O . TYR A 1 102 ? 2.084 -4.656 17.811 1.00 85.25 102 TYR A O 1
ATOM 806 N N . THR A 1 103 ? 1.636 -2.652 16.919 1.00 80.12 103 THR A N 1
ATOM 807 C CA . THR A 1 103 ? 2.884 -2.588 16.159 1.00 80.12 103 THR A CA 1
ATOM 808 C C . THR A 1 103 ? 4.097 -2.418 17.070 1.00 80.12 103 THR A C 1
ATOM 810 O O . THR A 1 103 ? 5.107 -3.081 16.856 1.00 80.12 103 THR A O 1
ATOM 813 N N . GLU A 1 104 ? 3.969 -1.630 18.141 1.00 80.56 104 GLU A N 1
ATOM 814 C CA . GLU A 1 104 ? 4.978 -1.489 19.192 1.00 80.56 104 GLU A CA 1
ATOM 815 C C . GLU A 1 104 ? 5.160 -2.797 19.973 1.00 80.56 104 GLU A C 1
ATOM 817 O O . GLU A 1 104 ? 6.292 -3.175 20.265 1.00 80.56 104 GLU A O 1
ATOM 822 N N . GLU A 1 105 ? 4.078 -3.527 20.276 1.00 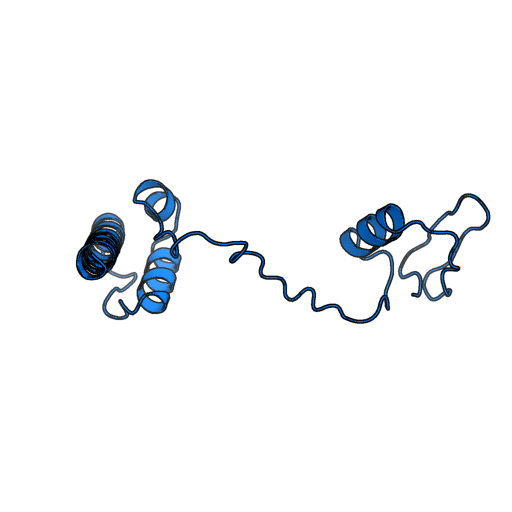76.69 105 GLU A N 1
ATOM 823 C CA . GLU A 1 105 ? 4.151 -4.848 20.913 1.00 76.69 105 GLU A CA 1
ATOM 824 C C . GLU A 1 105 ? 4.834 -5.886 20.011 1.00 76.69 105 GLU A C 1
ATOM 826 O O . GLU A 1 105 ? 5.637 -6.679 20.499 1.00 76.69 105 GLU A O 1
ATOM 831 N N . MET A 1 106 ? 4.566 -5.873 18.702 1.00 72.44 106 MET A N 1
ATOM 832 C CA . MET A 1 106 ? 5.201 -6.773 17.731 1.00 72.44 106 MET A CA 1
ATOM 833 C C . MET A 1 106 ? 6.684 -6.450 17.514 1.00 72.44 106 MET A C 1
ATOM 835 O O . MET A 1 106 ? 7.489 -7.370 17.379 1.00 72.44 106 MET A O 1
ATOM 839 N N . GLU A 1 107 ? 7.051 -5.167 17.505 1.00 66.88 107 GLU A N 1
ATOM 840 C CA . GLU A 1 107 ? 8.444 -4.718 17.412 1.00 66.88 107 GLU A CA 1
ATOM 841 C C . GLU A 1 107 ? 9.232 -5.078 18.682 1.00 66.88 107 GLU A C 1
ATOM 843 O O . GLU A 1 107 ? 10.316 -5.647 18.583 1.00 66.88 107 GLU A O 1
ATOM 848 N N . ASN A 1 108 ? 8.655 -4.864 19.873 1.00 63.16 108 ASN A N 1
ATOM 849 C CA . ASN A 1 108 ? 9.269 -5.282 21.142 1.00 63.16 108 ASN A CA 1
ATOM 850 C C . ASN A 1 108 ? 9.354 -6.806 21.296 1.00 63.16 108 ASN A C 1
ATOM 852 O O . ASN A 1 108 ? 10.290 -7.311 21.903 1.00 63.16 108 ASN A O 1
ATOM 856 N N . ALA A 1 109 ? 8.370 -7.557 20.792 1.00 59.66 109 ALA A N 1
ATOM 857 C CA . ALA A 1 109 ? 8.361 -9.017 20.887 1.00 59.66 109 ALA A CA 1
ATOM 858 C C . ALA A 1 109 ? 9.385 -9.695 19.958 1.00 59.66 109 ALA A C 1
ATOM 860 O O . ALA A 1 109 ? 9.640 -10.893 20.109 1.00 59.66 109 ALA A O 1
ATOM 861 N N . ALA A 1 110 ? 9.937 -8.958 18.991 1.00 53.56 110 ALA A N 1
ATOM 862 C CA . ALA A 1 110 ? 10.987 -9.426 18.093 1.00 53.56 110 ALA A CA 1
ATOM 863 C C . ALA A 1 110 ? 12.416 -9.192 18.635 1.00 53.56 110 ALA A C 1
ATOM 865 O O . ALA A 1 110 ? 13.370 -9.635 17.987 1.00 53.56 110 ALA A O 1
ATOM 866 N N . GLU A 1 111 ? 12.564 -8.539 19.799 1.00 46.62 111 GLU A N 1
ATOM 867 C CA . GLU A 1 111 ? 13.836 -8.282 20.504 1.00 46.62 111 GLU A CA 1
ATOM 868 C C . GLU A 1 111 ? 14.131 -9.330 21.600 1.00 46.62 111 GLU A C 1
ATOM 870 O O . GLU A 1 111 ? 15.309 -9.753 21.707 1.00 46.62 111 GLU A O 1
#